Protein AF-A0A1Y0V132-F1 (afdb_monomer_lite)

Structure (mmCIF, N/CA/C/O backbone):
data_AF-A0A1Y0V132-F1
#
_entry.id   AF-A0A1Y0V132-F1
#
loop_
_atom_site.group_PDB
_atom_site.id
_atom_site.type_symbol
_atom_site.label_atom_id
_atom_site.label_alt_id
_atom_site.label_comp_id
_atom_site.label_asym_id
_atom_site.label_entity_id
_atom_site.label_seq_id
_atom_site.pdbx_PDB_ins_code
_atom_site.Cartn_x
_atom_site.Cartn_y
_atom_site.Cartn_z
_atom_site.occupancy
_atom_site.B_iso_or_equiv
_atom_site.auth_seq_id
_atom_site.auth_comp_id
_atom_site.auth_asym_id
_atom_site.auth_atom_id
_atom_site.pdbx_PDB_model_num
ATOM 1 N N . MET A 1 1 ? 24.991 5.101 1.319 1.00 46.75 1 MET A N 1
ATOM 2 C CA . MET A 1 1 ? 24.427 3.758 1.069 1.00 46.75 1 MET A CA 1
ATOM 3 C C . MET A 1 1 ? 23.560 3.876 -0.169 1.00 46.75 1 MET A C 1
ATOM 5 O O . MET A 1 1 ? 22.842 4.860 -0.252 1.00 46.75 1 MET A O 1
ATOM 9 N N . SER A 1 2 ? 23.692 2.976 -1.146 1.00 55.72 2 SER A N 1
ATOM 10 C CA . SER A 1 2 ? 22.791 2.958 -2.308 1.00 55.72 2 SER A CA 1
ATOM 11 C C . SER A 1 2 ? 21.470 2.348 -1.847 1.00 55.72 2 SER A C 1
ATOM 13 O O . SER A 1 2 ? 21.440 1.203 -1.398 1.00 55.72 2 SER A O 1
ATOM 15 N N . ILE A 1 3 ? 20.421 3.164 -1.848 1.00 59.94 3 ILE A N 1
ATOM 16 C CA . ILE A 1 3 ? 19.041 2.713 -1.702 1.00 59.94 3 ILE A CA 1
ATOM 17 C C . ILE A 1 3 ? 18.638 2.245 -3.090 1.00 59.94 3 ILE A C 1
ATOM 19 O O . ILE A 1 3 ? 18.643 3.053 -4.007 1.00 59.94 3 ILE A O 1
ATOM 23 N N . SER A 1 4 ? 18.317 0.968 -3.266 1.00 74.44 4 SER A N 1
ATOM 24 C CA . SER A 1 4 ? 17.920 0.467 -4.586 1.00 74.44 4 SER A CA 1
ATOM 25 C C . SER A 1 4 ? 16.414 0.512 -4.817 1.00 74.44 4 SER A C 1
ATOM 27 O O . SER A 1 4 ? 15.991 0.411 -5.969 1.00 74.44 4 SER A O 1
ATOM 29 N N . THR A 1 5 ? 15.610 0.683 -3.760 1.00 79.00 5 THR A N 1
ATOM 30 C CA . THR A 1 5 ? 14.150 0.726 -3.870 1.00 79.00 5 THR A CA 1
ATOM 31 C C . THR A 1 5 ? 13.527 1.688 -2.856 1.00 79.00 5 THR A C 1
ATOM 33 O O . THR A 1 5 ? 13.802 1.615 -1.657 1.00 79.00 5 THR A O 1
ATOM 36 N N . MET A 1 6 ? 12.651 2.571 -3.335 1.00 85.62 6 MET A N 1
ATOM 37 C CA . MET A 1 6 ? 11.824 3.461 -2.518 1.00 85.62 6 MET A CA 1
ATOM 38 C C . MET A 1 6 ? 10.366 3.034 -2.654 1.00 85.62 6 MET A C 1
ATOM 40 O O . MET A 1 6 ? 9.873 2.910 -3.768 1.00 85.62 6 MET A O 1
ATOM 44 N N . THR A 1 7 ? 9.663 2.835 -1.543 1.00 87.00 7 THR A N 1
ATOM 45 C CA . THR A 1 7 ? 8.219 2.574 -1.521 1.00 87.00 7 THR A CA 1
ATOM 46 C C . THR A 1 7 ? 7.513 3.694 -0.780 1.00 87.00 7 THR A C 1
ATOM 48 O O . THR A 1 7 ? 7.849 3.979 0.363 1.00 87.00 7 THR A O 1
ATOM 51 N N . VAL A 1 8 ? 6.510 4.300 -1.404 1.00 89.44 8 VAL A N 1
ATOM 52 C CA . VAL A 1 8 ? 5.593 5.235 -0.750 1.00 89.44 8 VAL A CA 1
ATOM 53 C C . VAL A 1 8 ? 4.246 4.550 -0.597 1.00 89.44 8 VAL A C 1
ATOM 55 O O . VAL A 1 8 ? 3.686 4.071 -1.584 1.00 89.44 8 VAL A O 1
ATOM 58 N N . GLN A 1 9 ? 3.715 4.514 0.623 1.00 91.25 9 GLN A N 1
ATOM 59 C CA . GLN A 1 9 ? 2.365 4.043 0.902 1.00 91.25 9 GLN A CA 1
ATOM 60 C C . GLN A 1 9 ? 1.498 5.187 1.408 1.00 91.25 9 GLN A C 1
ATOM 62 O O . GLN A 1 9 ? 1.867 5.910 2.327 1.00 91.25 9 GLN A O 1
ATOM 67 N N . THR A 1 10 ? 0.312 5.313 0.837 1.00 94.12 10 THR A N 1
ATOM 68 C CA . THR A 1 10 ? -0.751 6.181 1.324 1.00 94.12 10 THR A CA 1
ATOM 69 C C . THR A 1 10 ? -1.804 5.308 1.988 1.00 94.12 10 THR A C 1
ATOM 71 O O . THR A 1 10 ? -2.411 4.455 1.342 1.00 94.12 10 THR A O 1
ATOM 74 N N . LEU A 1 11 ? -1.993 5.506 3.288 1.00 95.00 11 LEU A N 1
ATOM 75 C CA . LEU A 1 11 ? -2.978 4.831 4.119 1.00 95.00 11 LEU A CA 1
ATOM 76 C C . LEU A 1 11 ? -4.127 5.799 4.396 1.00 95.00 11 LEU A C 1
ATOM 78 O O . LEU A 1 11 ? -3.930 6.822 5.053 1.00 95.00 11 LEU A O 1
ATOM 82 N N . THR A 1 12 ? -5.327 5.457 3.945 1.00 96.94 12 THR A N 1
ATOM 83 C CA . THR A 1 12 ? -6.543 6.229 4.201 1.00 96.94 12 THR A CA 1
ATOM 84 C C . THR A 1 12 ? -7.483 5.430 5.094 1.00 96.94 12 THR A C 1
ATOM 86 O O . THR A 1 12 ? -7.784 4.267 4.822 1.00 96.94 12 THR A O 1
ATOM 89 N N . GLY A 1 13 ? -7.957 6.037 6.181 1.00 95.69 13 GLY A N 1
ATOM 90 C CA . GLY A 1 13 ? -8.849 5.359 7.116 1.00 95.69 13 GLY A CA 1
ATOM 91 C C . GLY A 1 13 ? -9.094 6.119 8.420 1.00 95.69 13 GLY A C 1
ATOM 92 O O . GLY A 1 13 ? -8.855 7.324 8.502 1.00 95.69 13 GLY A O 1
ATOM 93 N N . PRO A 1 14 ? -9.600 5.434 9.464 1.00 96.25 14 PRO A N 1
ATOM 94 C CA . PRO A 1 14 ? -9.945 6.075 10.729 1.00 96.25 14 PRO A CA 1
ATOM 95 C C . PRO A 1 14 ? -8.736 6.740 11.401 1.00 96.25 14 PRO A C 1
ATOM 97 O O . PRO A 1 14 ? -7.732 6.084 11.680 1.00 96.25 14 PRO A O 1
ATOM 100 N N . SER A 1 15 ? -8.861 8.019 11.765 1.00 94.19 15 SER A N 1
ATOM 101 C CA . SER A 1 15 ? -7.775 8.816 12.358 1.00 94.19 15 SER A CA 1
ATOM 102 C C . SER A 1 15 ? -7.166 8.199 13.618 1.00 94.19 15 SER A C 1
ATOM 104 O O . SER A 1 15 ? -5.967 8.322 13.855 1.00 94.19 15 SER A O 1
ATOM 106 N N . VAL A 1 16 ? -7.986 7.538 14.443 1.00 94.75 16 VAL A N 1
ATOM 107 C CA . VAL A 1 16 ? -7.524 6.849 15.662 1.00 94.75 16 VAL A CA 1
ATOM 108 C C . VAL A 1 16 ? -6.556 5.724 15.300 1.00 94.75 16 VAL A C 1
ATOM 110 O O . VAL A 1 16 ? -5.459 5.662 15.847 1.00 94.75 16 VAL A O 1
ATOM 113 N N . LEU A 1 17 ? -6.922 4.905 14.312 1.00 93.75 17 LEU A N 1
ATOM 114 C CA . LEU A 1 17 ? -6.094 3.801 13.839 1.00 93.75 17 LEU A CA 1
ATOM 115 C C . LEU A 1 17 ? -4.785 4.307 13.222 1.00 93.75 17 LEU A C 1
ATOM 117 O O . LEU A 1 17 ? -3.720 3.774 13.521 1.00 93.75 17 LEU A O 1
ATOM 121 N N . LEU A 1 18 ? -4.840 5.362 12.403 1.00 94.06 18 LEU A N 1
ATOM 122 C CA . LEU A 1 18 ? -3.633 5.941 11.806 1.00 94.06 18 LEU A CA 1
ATOM 123 C C . LEU A 1 18 ? -2.673 6.482 12.873 1.00 94.06 18 LEU A C 1
ATOM 125 O O . LEU A 1 18 ? -1.470 6.252 12.793 1.00 94.06 18 LEU A O 1
ATOM 129 N N . LYS A 1 19 ? -3.188 7.138 13.920 1.00 92.31 19 LYS A N 1
ATOM 130 C CA . LYS A 1 19 ? -2.367 7.610 15.048 1.00 92.31 19 LYS A CA 1
ATOM 131 C C . LYS A 1 19 ? -1.713 6.456 15.810 1.00 92.31 19 LYS A C 1
ATOM 133 O O . LYS A 1 19 ? -0.532 6.551 16.139 1.00 92.31 19 LYS A O 1
ATOM 138 N N . GLU A 1 20 ? -2.442 5.366 16.052 1.00 91.06 20 GLU A N 1
ATOM 139 C CA . GLU A 1 20 ? -1.880 4.155 16.665 1.00 91.06 20 GLU A CA 1
ATOM 140 C C . GLU A 1 20 ? -0.777 3.530 15.803 1.00 91.06 20 GLU A C 1
ATOM 142 O O . GLU A 1 20 ? 0.251 3.099 16.329 1.00 91.06 20 GLU A O 1
ATOM 147 N N . LEU A 1 21 ? -0.966 3.493 14.481 1.00 88.69 21 LEU A N 1
ATOM 148 C CA . LEU A 1 21 ? 0.045 2.995 13.551 1.00 88.69 21 LEU A CA 1
ATOM 149 C C . LEU A 1 21 ? 1.307 3.845 13.594 1.00 88.69 21 LEU A C 1
ATOM 151 O O . LEU A 1 21 ? 2.389 3.290 13.753 1.00 88.69 21 LEU A O 1
ATOM 155 N N . VAL A 1 22 ? 1.186 5.173 13.538 1.00 88.06 22 VAL A N 1
ATOM 156 C CA . VAL A 1 22 ? 2.346 6.072 13.642 1.00 88.06 22 VAL A CA 1
ATOM 157 C C . VAL A 1 22 ? 3.094 5.873 14.955 1.00 88.06 22 VAL A C 1
ATOM 159 O O . VAL A 1 22 ? 4.322 5.862 14.954 1.00 88.06 22 VAL A O 1
ATOM 162 N N . GLN A 1 23 ? 2.389 5.686 16.074 1.00 87.25 23 GLN A N 1
ATOM 163 C CA . GLN A 1 23 ? 3.040 5.412 17.358 1.00 87.25 23 GLN A CA 1
ATOM 164 C C . GLN A 1 23 ? 3.841 4.105 17.335 1.00 87.25 23 GLN A C 1
ATOM 166 O O . GLN A 1 23 ? 4.968 4.085 17.825 1.00 87.25 23 GLN A O 1
ATOM 171 N N . LYS A 1 24 ? 3.290 3.040 16.736 1.00 83.75 24 LYS A N 1
ATOM 172 C CA . LYS A 1 24 ? 3.995 1.759 16.566 1.00 83.75 24 LYS A CA 1
ATOM 173 C C . LYS A 1 24 ? 5.201 1.903 15.640 1.00 83.75 24 LYS A C 1
ATOM 175 O O . LYS A 1 24 ? 6.300 1.525 16.021 1.00 83.75 24 LYS A O 1
ATOM 180 N N . TYR A 1 25 ? 5.021 2.530 14.478 1.00 78.25 25 TYR A N 1
ATOM 181 C CA . TYR A 1 25 ? 6.105 2.749 13.523 1.00 78.25 25 TYR A CA 1
ATOM 182 C C . TYR A 1 25 ? 7.235 3.594 14.112 1.00 78.25 25 TYR A C 1
ATOM 184 O O . TYR A 1 25 ? 8.392 3.227 13.974 1.00 78.25 25 TYR A O 1
ATOM 192 N N . ARG A 1 26 ? 6.936 4.683 14.829 1.00 77.38 26 ARG A N 1
ATOM 193 C CA . ARG A 1 26 ? 7.968 5.517 15.474 1.00 77.38 26 ARG A CA 1
ATOM 194 C C . ARG A 1 26 ? 8.742 4.795 16.574 1.00 77.38 26 ARG A C 1
ATOM 196 O O . ARG A 1 26 ? 9.868 5.183 16.856 1.00 77.38 26 ARG A O 1
ATOM 203 N N . ALA A 1 27 ? 8.150 3.788 17.212 1.00 74.25 27 ALA A N 1
ATOM 204 C CA . ALA A 1 27 ? 8.858 2.975 18.197 1.00 74.25 27 ALA A CA 1
ATOM 205 C C . ALA A 1 27 ? 9.865 2.008 17.546 1.00 74.25 27 ALA A C 1
ATOM 207 O O . ALA A 1 27 ? 10.808 1.580 18.208 1.00 74.25 27 ALA A O 1
ATOM 208 N N . GLU A 1 28 ? 9.667 1.672 16.269 1.00 67.81 28 GLU A N 1
ATOM 209 C CA . GLU A 1 28 ? 10.420 0.639 15.547 1.00 67.81 28 GLU A CA 1
ATOM 210 C C . GLU A 1 28 ? 11.309 1.201 14.417 1.00 67.81 28 GLU A C 1
ATOM 212 O O . GLU A 1 28 ? 12.246 0.529 13.987 1.00 67.81 28 GLU A O 1
ATOM 217 N N . CYS A 1 29 ? 11.049 2.420 13.933 1.00 61.97 29 CYS A N 1
ATOM 218 C CA . CYS A 1 29 ? 11.709 3.021 12.772 1.00 61.97 29 CYS A CA 1
ATOM 219 C C . CYS A 1 29 ? 12.823 4.007 13.168 1.00 61.97 29 CYS A C 1
ATOM 221 O O . CYS A 1 29 ? 12.700 4.736 14.152 1.00 61.97 29 CYS A O 1
ATOM 223 N N . GLN A 1 30 ? 13.905 4.038 12.383 1.00 56.91 30 GLN A N 1
ATOM 224 C CA . GLN A 1 30 ? 15.064 4.911 12.613 1.00 56.91 30 GLN A CA 1
ATOM 225 C C . GLN A 1 30 ? 14.886 6.341 12.078 1.00 56.91 30 GLN A C 1
ATOM 227 O O . GLN A 1 30 ? 15.506 7.239 12.641 1.00 56.91 30 GLN A O 1
ATOM 232 N N . ASP A 1 31 ? 14.019 6.567 11.082 1.00 67.62 31 ASP A N 1
ATOM 233 C CA . ASP A 1 31 ? 13.792 7.889 10.478 1.00 67.62 31 ASP A CA 1
ATOM 234 C C . ASP A 1 31 ? 12.305 8.302 10.550 1.00 67.62 31 ASP A C 1
ATOM 236 O O . ASP A 1 31 ? 11.464 7.797 9.806 1.00 67.62 31 ASP A O 1
ATOM 240 N N . PRO A 1 32 ? 11.929 9.213 11.467 1.00 62.84 32 PRO A N 1
ATOM 241 C CA . PRO A 1 32 ? 10.538 9.627 11.663 1.00 62.84 32 PRO A CA 1
ATOM 242 C C . PRO A 1 32 ? 10.018 10.591 10.586 1.00 62.84 32 PRO A C 1
ATOM 244 O O . PRO A 1 32 ? 8.801 10.771 10.494 1.00 62.84 32 PRO A O 1
ATOM 247 N N . ASP A 1 33 ? 10.910 11.201 9.800 1.00 71.38 33 ASP A N 1
ATOM 248 C CA . ASP A 1 33 ? 10.569 12.138 8.719 1.00 71.38 33 ASP A CA 1
ATOM 249 C C . ASP A 1 33 ? 9.913 11.437 7.521 1.00 71.38 33 ASP A C 1
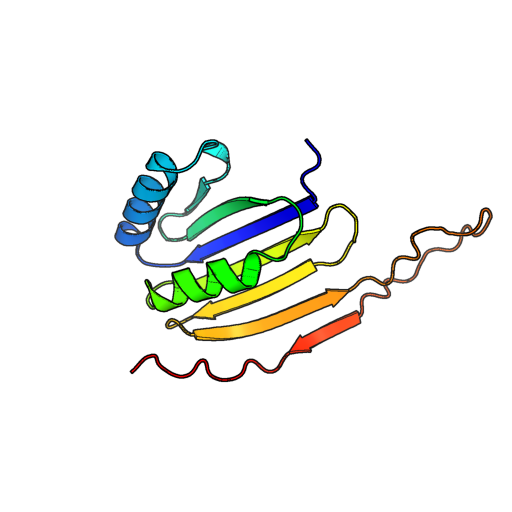ATOM 251 O O . ASP A 1 33 ? 9.211 12.066 6.729 1.00 71.38 33 ASP A O 1
ATOM 255 N N . ASP A 1 34 ? 10.043 10.114 7.447 1.00 82.31 34 ASP A N 1
ATOM 256 C CA . ASP A 1 34 ? 9.415 9.281 6.430 1.00 82.31 34 ASP A CA 1
ATOM 257 C C . ASP A 1 34 ? 7.928 8.995 6.707 1.00 82.31 34 ASP A C 1
ATOM 259 O O . ASP A 1 34 ? 7.286 8.260 5.961 1.00 82.31 34 ASP A O 1
ATOM 263 N N . ILE A 1 35 ? 7.347 9.564 7.770 1.00 87.31 35 ILE A N 1
ATOM 264 C CA . ILE A 1 35 ? 5.946 9.356 8.158 1.00 87.31 35 ILE A CA 1
ATOM 265 C C . ILE A 1 35 ? 5.241 10.705 8.293 1.00 87.31 35 ILE A C 1
ATOM 267 O O . ILE A 1 35 ? 5.410 11.428 9.279 1.00 87.31 35 ILE A O 1
ATOM 271 N N . VAL A 1 36 ? 4.379 11.015 7.327 1.00 90.94 36 VAL A N 1
ATOM 272 C CA . VAL A 1 36 ? 3.724 12.319 7.206 1.00 90.94 36 VAL A CA 1
ATOM 273 C C . VAL A 1 36 ? 2.212 12.150 7.153 1.00 90.94 36 VAL A C 1
ATOM 275 O O . VAL A 1 36 ? 1.676 11.470 6.284 1.00 90.94 36 VAL A O 1
ATOM 278 N N . PHE A 1 37 ? 1.493 12.808 8.061 1.00 91.94 37 PHE A N 1
ATOM 279 C CA . PHE A 1 37 ? 0.049 12.981 7.901 1.00 91.94 37 PHE A CA 1
ATOM 280 C C . PHE A 1 37 ? -0.211 14.012 6.803 1.00 91.94 37 PHE A C 1
ATOM 282 O O . PHE A 1 37 ? 0.200 15.165 6.933 1.00 91.94 37 PHE A O 1
ATOM 289 N N . VAL A 1 38 ? -0.893 13.593 5.737 1.00 92.25 38 VAL A N 1
ATOM 290 C CA . VAL A 1 38 ? -1.370 14.496 4.678 1.00 92.25 38 VAL A CA 1
ATOM 291 C C . VAL A 1 38 ? -2.592 15.267 5.182 1.00 92.25 38 VAL A C 1
ATOM 293 O O . VAL A 1 38 ? -2.708 16.472 4.971 1.00 92.25 38 VAL A O 1
ATOM 296 N N . ASP A 1 39 ? -3.469 14.571 5.907 1.00 93.94 39 ASP A N 1
ATOM 297 C CA . ASP A 1 39 ? -4.631 15.116 6.604 1.00 93.94 39 ASP A CA 1
ATOM 298 C C . ASP A 1 39 ? -4.996 14.223 7.810 1.00 93.94 39 ASP A C 1
ATOM 300 O O . ASP A 1 39 ? -4.250 13.315 8.178 1.00 93.94 39 ASP A O 1
ATOM 304 N N . GLU A 1 40 ? -6.132 14.471 8.469 1.00 92.81 40 GLU A N 1
ATOM 305 C CA . GLU A 1 40 ? -6.547 13.711 9.660 1.00 92.81 40 GLU A CA 1
ATOM 306 C C . GLU A 1 40 ? -6.855 12.229 9.389 1.00 92.81 40 GLU A C 1
ATOM 308 O O . GLU A 1 40 ? -6.847 11.414 10.316 1.00 92.81 40 GLU A O 1
ATOM 313 N N . THR A 1 41 ? -7.155 11.877 8.144 1.00 95.81 41 THR A N 1
ATOM 314 C CA . THR A 1 41 ? -7.598 10.552 7.687 1.00 95.81 41 THR A CA 1
ATOM 315 C C . THR A 1 41 ? -6.653 9.912 6.678 1.00 95.81 41 THR A C 1
ATOM 317 O O . THR A 1 41 ? -6.919 8.796 6.234 1.00 95.81 41 THR A O 1
ATOM 320 N N . THR A 1 42 ? -5.551 10.584 6.349 1.00 95.19 42 THR A N 1
ATOM 321 C CA . THR A 1 42 ? -4.585 10.142 5.347 1.00 95.19 42 THR A CA 1
ATOM 322 C C . THR A 1 42 ? -3.169 10.252 5.892 1.00 95.19 42 THR A C 1
ATOM 324 O O . THR A 1 42 ? -2.696 11.329 6.263 1.00 95.19 42 THR A O 1
ATOM 327 N N . LEU A 1 43 ? -2.474 9.122 5.905 1.00 94.19 43 LEU A N 1
ATOM 328 C CA . LEU A 1 43 ? -1.089 8.994 6.326 1.00 94.19 43 LEU A CA 1
ATOM 329 C C . LEU A 1 43 ? -0.249 8.536 5.140 1.00 94.19 43 LEU A C 1
ATOM 331 O O . LEU A 1 43 ? -0.586 7.551 4.493 1.00 94.19 43 LEU A O 1
ATOM 335 N N . GLN A 1 44 ? 0.855 9.217 4.880 1.00 92.69 44 GLN A N 1
ATOM 336 C CA . GLN A 1 44 ? 1.851 8.792 3.915 1.00 92.69 44 GLN A CA 1
ATOM 337 C C . GLN A 1 44 ? 3.082 8.270 4.650 1.00 92.69 44 GLN A C 1
ATOM 339 O O . GLN A 1 44 ? 3.585 8.919 5.568 1.00 92.69 44 GLN A O 1
ATOM 344 N N . THR A 1 45 ? 3.563 7.102 4.242 1.00 89.25 45 THR A N 1
ATOM 345 C CA . THR A 1 45 ? 4.826 6.534 4.703 1.00 89.25 45 THR A CA 1
ATOM 346 C C . THR A 1 45 ? 5.759 6.335 3.521 1.00 89.25 45 THR A C 1
ATOM 348 O O . THR A 1 45 ? 5.338 5.882 2.458 1.00 89.25 45 THR A O 1
ATOM 351 N N . THR A 1 46 ? 7.027 6.670 3.704 1.00 87.38 46 THR A N 1
ATOM 352 C CA . THR A 1 46 ? 8.106 6.383 2.765 1.00 87.38 46 THR A CA 1
ATOM 353 C C . THR A 1 46 ? 8.995 5.317 3.389 1.00 87.38 46 THR A C 1
ATOM 355 O O . THR A 1 46 ? 9.221 5.291 4.593 1.00 87.38 46 THR A O 1
ATOM 358 N N . MET A 1 47 ? 9.454 4.369 2.590 1.00 82.88 47 MET A N 1
ATOM 359 C CA . MET A 1 47 ? 10.331 3.304 3.047 1.00 82.88 47 MET A CA 1
ATOM 360 C C . MET A 1 47 ? 11.432 3.117 2.027 1.00 82.88 47 MET A C 1
ATOM 362 O O . MET A 1 47 ? 11.174 2.972 0.831 1.00 82.88 47 MET A O 1
ATOM 366 N N . TYR A 1 48 ? 12.660 3.082 2.518 1.00 81.00 48 TYR A N 1
ATOM 367 C CA . TYR A 1 48 ? 13.833 2.818 1.709 1.00 81.00 48 TYR A CA 1
ATOM 368 C C . TYR A 1 48 ? 14.318 1.410 2.006 1.00 81.00 48 TYR A C 1
ATOM 370 O O . TYR A 1 48 ? 14.599 1.058 3.153 1.00 81.00 48 TYR A O 1
ATOM 378 N N . SER A 1 49 ? 14.402 0.590 0.968 1.00 73.12 49 SER A N 1
ATOM 379 C CA . SER A 1 49 ? 14.907 -0.771 1.075 1.00 73.12 49 SER A CA 1
ATOM 380 C C . SER A 1 49 ? 16.096 -0.982 0.142 1.00 73.12 49 SER A C 1
ATOM 382 O O . SER A 1 49 ? 16.345 -0.215 -0.795 1.00 73.12 49 SER A O 1
ATOM 384 N N . GLY A 1 50 ? 16.888 -2.005 0.473 1.00 70.12 50 GLY A N 1
ATOM 385 C CA . GLY A 1 50 ? 17.913 -2.544 -0.413 1.00 70.12 50 GLY A CA 1
ATOM 386 C C . GLY A 1 50 ? 17.278 -3.213 -1.634 1.00 70.12 50 GLY A C 1
ATOM 387 O O . GLY A 1 50 ? 16.292 -2.728 -2.183 1.00 70.12 50 GLY A O 1
ATOM 388 N N . SER A 1 51 ? 17.865 -4.299 -2.132 1.00 61.25 51 SER A N 1
ATOM 389 C CA . SER A 1 51 ? 17.355 -4.954 -3.338 1.00 61.25 51 SER A CA 1
ATOM 390 C C . SER A 1 51 ? 16.120 -5.809 -3.033 1.00 61.25 51 SER A C 1
ATOM 392 O O . SER A 1 51 ? 16.162 -6.682 -2.168 1.00 61.25 51 SER A O 1
ATOM 394 N N . GLY A 1 52 ? 15.032 -5.592 -3.779 1.00 60.72 52 GLY A N 1
ATOM 395 C CA . GLY A 1 52 ? 13.813 -6.409 -3.729 1.00 60.72 52 GLY A CA 1
ATOM 396 C C . GLY A 1 52 ? 12.532 -5.575 -3.685 1.00 60.72 52 GLY A C 1
ATOM 397 O O . GLY A 1 52 ? 12.557 -4.424 -3.267 1.00 60.72 52 GLY A O 1
ATOM 398 N N . SER A 1 53 ? 11.410 -6.161 -4.118 1.00 65.19 53 SER A N 1
ATOM 399 C CA . SER A 1 53 ? 10.094 -5.520 -4.005 1.00 65.19 53 SER A CA 1
ATOM 400 C C . SER A 1 53 ? 9.525 -5.746 -2.607 1.00 65.19 53 SER A C 1
ATOM 402 O O . SER A 1 53 ? 9.268 -6.882 -2.196 1.00 65.19 53 SER A O 1
ATOM 404 N N . SER A 1 54 ? 9.337 -4.657 -1.870 1.00 69.56 54 SER A N 1
ATOM 405 C CA . SER A 1 54 ? 8.679 -4.646 -0.560 1.00 69.56 54 SER A CA 1
ATOM 406 C C . SER A 1 54 ? 7.190 -4.307 -0.671 1.00 69.56 54 SER A C 1
ATOM 408 O O . SER A 1 54 ? 6.414 -4.609 0.241 1.00 69.56 54 SER A O 1
ATOM 410 N N . LEU A 1 55 ? 6.786 -3.741 -1.816 1.00 78.56 55 LEU A N 1
ATOM 411 C CA . LEU A 1 55 ? 5.449 -3.221 -2.081 1.00 78.56 55 LEU A CA 1
ATOM 412 C C . LEU A 1 55 ? 4.338 -4.239 -1.808 1.00 78.56 55 LEU A C 1
ATOM 414 O O . LEU A 1 55 ? 3.417 -3.943 -1.045 1.00 78.56 55 LEU A O 1
ATOM 418 N N . LEU A 1 56 ? 4.418 -5.438 -2.394 1.00 80.50 56 LEU A N 1
ATOM 419 C CA . LEU A 1 56 ? 3.361 -6.442 -2.235 1.00 80.50 56 LEU A CA 1
ATOM 420 C C . LEU A 1 56 ? 3.332 -7.017 -0.818 1.00 80.50 56 LEU A C 1
ATOM 422 O O . LEU A 1 56 ? 2.268 -7.095 -0.214 1.00 80.50 56 LEU A O 1
ATOM 426 N N . TYR A 1 57 ? 4.497 -7.361 -0.266 1.00 81.19 57 TYR A N 1
ATOM 427 C CA . TYR A 1 57 ? 4.598 -7.960 1.066 1.00 81.19 57 TYR A CA 1
ATOM 428 C C . TYR A 1 57 ? 4.021 -7.044 2.154 1.00 81.19 57 TYR A C 1
ATOM 430 O O . TYR A 1 57 ? 3.228 -7.483 2.988 1.00 81.19 57 TYR A O 1
ATOM 438 N N . LEU A 1 58 ? 4.388 -5.761 2.130 1.00 80.94 58 LEU A N 1
ATOM 439 C CA . LEU A 1 58 ? 3.943 -4.795 3.133 1.00 80.94 58 LEU A CA 1
ATOM 440 C C . LEU A 1 58 ? 2.473 -4.418 2.945 1.00 80.94 58 LEU A C 1
ATOM 442 O O . LEU A 1 58 ? 1.729 -4.365 3.926 1.00 80.94 58 LEU A O 1
ATOM 446 N N . GLY A 1 59 ? 2.044 -4.201 1.697 1.00 85.12 59 GLY A N 1
ATOM 447 C CA . GLY A 1 59 ? 0.648 -3.913 1.375 1.00 85.12 59 GLY A CA 1
ATOM 448 C C . GLY A 1 59 ? -0.292 -5.055 1.765 1.00 85.12 59 GLY A C 1
ATOM 449 O O . GLY A 1 59 ? -1.277 -4.815 2.461 1.00 85.12 59 GLY A O 1
ATOM 450 N N . ASP A 1 60 ? 0.044 -6.302 1.411 1.00 87.75 60 ASP A N 1
ATOM 451 C CA . ASP A 1 60 ? -0.761 -7.486 1.742 1.00 87.75 60 ASP A CA 1
ATOM 452 C C . ASP A 1 60 ? -0.842 -7.705 3.267 1.00 87.75 60 ASP A C 1
ATOM 454 O O . ASP A 1 60 ? -1.925 -7.953 3.806 1.00 87.75 60 ASP A O 1
ATOM 458 N N . ALA A 1 61 ? 0.275 -7.549 3.991 1.00 86.50 61 ALA A N 1
ATOM 459 C CA . ALA A 1 61 ? 0.302 -7.691 5.448 1.00 86.50 61 ALA A CA 1
ATOM 460 C C . ALA A 1 61 ? -0.540 -6.618 6.162 1.00 86.50 61 ALA A C 1
ATOM 462 O O . ALA A 1 61 ? -1.302 -6.934 7.084 1.00 86.50 61 ALA A O 1
ATOM 463 N N . LEU A 1 62 ? -0.427 -5.351 5.741 1.00 88.06 62 LEU A N 1
ATOM 464 C CA . LEU A 1 62 ? -1.217 -4.253 6.302 1.00 88.06 62 LEU A CA 1
ATOM 465 C C . LEU A 1 62 ? -2.702 -4.406 5.978 1.00 88.06 62 LEU A C 1
ATOM 467 O O . LEU A 1 62 ? -3.525 -4.264 6.881 1.00 88.06 62 LEU A O 1
ATOM 471 N N . ALA A 1 63 ? -3.042 -4.739 4.732 1.00 89.62 63 ALA A N 1
ATOM 472 C CA . ALA A 1 63 ? -4.423 -4.941 4.309 1.00 89.62 63 ALA A CA 1
ATOM 473 C C . ALA A 1 63 ? -5.086 -6.088 5.087 1.00 89.62 63 ALA A C 1
ATOM 475 O O . ALA A 1 63 ? -6.202 -5.929 5.582 1.00 89.62 63 ALA A O 1
ATOM 476 N N . GLY A 1 64 ? -4.386 -7.215 5.265 1.00 88.19 64 GLY A N 1
ATOM 477 C CA . GLY A 1 64 ? -4.897 -8.350 6.037 1.00 88.19 64 GLY A CA 1
ATOM 478 C C . GLY A 1 64 ? -5.117 -8.021 7.517 1.00 88.19 64 GLY A C 1
ATOM 479 O O . GLY A 1 64 ? -6.110 -8.442 8.108 1.00 88.19 64 GLY A O 1
ATOM 480 N N . LYS A 1 65 ? -4.218 -7.233 8.121 1.00 90.44 65 LYS A N 1
ATOM 481 C CA . LYS A 1 65 ? -4.306 -6.851 9.540 1.00 90.44 65 LYS A CA 1
ATOM 482 C C . LYS A 1 65 ? -5.307 -5.723 9.804 1.00 90.44 65 LYS A C 1
ATOM 484 O O . LYS A 1 65 ? -5.916 -5.685 10.872 1.00 90.44 65 LYS A O 1
ATOM 489 N N . TYR A 1 66 ? -5.468 -4.809 8.851 1.00 92.19 66 TYR A N 1
ATOM 490 C CA . TYR A 1 66 ? -6.284 -3.605 8.979 1.00 92.19 66 TYR A CA 1
ATOM 491 C C . TYR A 1 66 ? -7.197 -3.436 7.755 1.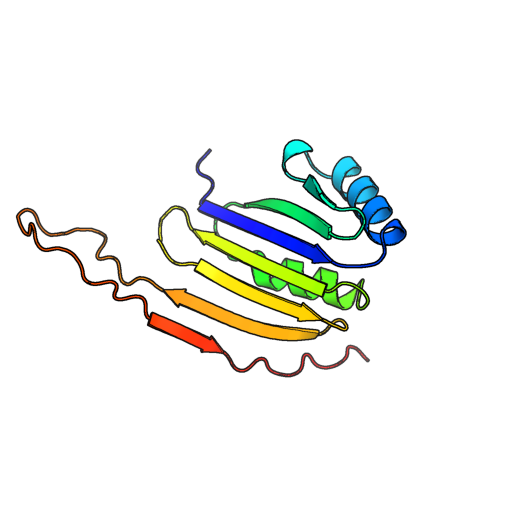00 92.19 66 TYR A C 1
ATOM 493 O O . TYR A 1 66 ? -6.994 -2.535 6.941 1.00 92.19 66 TYR A O 1
ATOM 501 N N . PRO A 1 67 ? -8.250 -4.262 7.624 1.00 91.50 67 PRO A N 1
ATOM 502 C CA . PRO A 1 67 ? -9.116 -4.256 6.443 1.00 91.50 67 PRO A CA 1
ATOM 503 C C . PRO A 1 67 ? -9.922 -2.960 6.269 1.00 91.50 67 PRO A C 1
ATOM 505 O O . PRO A 1 67 ? -10.475 -2.714 5.199 1.00 91.50 67 PRO A O 1
ATOM 508 N N . THR A 1 68 ? -10.005 -2.132 7.314 1.00 92.81 68 THR A N 1
ATOM 509 C CA . THR A 1 68 ? -10.635 -0.807 7.285 1.00 92.81 68 THR A CA 1
ATOM 510 C C . THR A 1 68 ? -9.770 0.265 6.626 1.00 92.81 68 THR A C 1
ATOM 512 O O . THR A 1 68 ? -10.277 1.360 6.385 1.00 92.81 68 THR A O 1
ATOM 515 N N . LEU A 1 69 ? -8.494 -0.022 6.348 1.00 93.38 69 LEU A N 1
ATOM 516 C CA . LEU A 1 69 ? -7.621 0.873 5.602 1.00 93.38 69 LEU A CA 1
ATOM 517 C C . LEU A 1 69 ? -7.796 0.669 4.099 1.00 93.38 69 LEU A C 1
ATOM 519 O O . LEU A 1 69 ? -7.857 -0.455 3.594 1.00 93.38 69 LEU A O 1
ATOM 523 N N . GLU A 1 70 ? -7.827 1.787 3.392 1.00 94.81 70 GLU A N 1
ATOM 524 C CA . GLU A 1 70 ? -7.508 1.852 1.976 1.00 94.81 70 GLU A CA 1
ATOM 525 C C . GLU A 1 70 ? -6.009 2.144 1.851 1.00 94.81 70 GLU A C 1
ATOM 527 O O . GLU A 1 70 ? -5.486 3.029 2.528 1.00 94.81 70 GLU A O 1
ATOM 532 N N . ILE A 1 71 ? -5.301 1.352 1.051 1.00 93.62 71 ILE A N 1
ATOM 533 C CA . ILE A 1 71 ? -3.843 1.410 0.930 1.00 93.62 71 ILE A CA 1
ATOM 534 C C . ILE A 1 71 ? -3.508 1.590 -0.533 1.00 93.62 71 ILE A C 1
ATOM 536 O O . ILE A 1 71 ? -3.822 0.723 -1.338 1.00 93.62 71 ILE A O 1
ATOM 540 N N . GLN A 1 72 ? -2.826 2.669 -0.878 1.00 92.56 72 GLN A N 1
ATOM 541 C CA . GLN A 1 72 ? -2.215 2.839 -2.191 1.00 92.56 72 GLN A CA 1
ATOM 542 C C . GLN A 1 72 ? -0.706 2.781 -2.006 1.00 92.56 72 GLN A C 1
ATOM 544 O O . GLN A 1 72 ? -0.180 3.360 -1.063 1.00 92.56 72 GLN A O 1
ATOM 549 N N . SER A 1 73 ? 0.008 2.037 -2.841 1.00 90.56 73 SER A N 1
ATOM 550 C CA . SER A 1 73 ? 1.465 1.937 -2.754 1.00 90.56 73 SER A CA 1
ATOM 551 C C . SER A 1 73 ? 2.098 2.135 -4.113 1.00 90.56 73 SER A C 1
ATOM 553 O O . SER A 1 73 ? 1.601 1.616 -5.112 1.00 90.56 73 SER A O 1
ATOM 555 N N . THR A 1 74 ? 3.196 2.879 -4.120 1.00 88.75 74 THR A N 1
ATOM 556 C CA . THR A 1 74 ? 4.035 3.116 -5.289 1.00 88.75 74 THR A CA 1
ATOM 557 C C . THR A 1 74 ? 5.467 2.737 -4.946 1.00 88.75 74 THR A C 1
ATOM 559 O O . THR A 1 74 ? 5.953 3.121 -3.886 1.00 88.75 74 THR A O 1
ATOM 562 N N . GLU A 1 75 ? 6.135 1.986 -5.813 1.00 86.69 75 GLU A N 1
ATOM 563 C CA . GLU A 1 75 ? 7.522 1.555 -5.630 1.00 86.69 75 GLU A CA 1
ATOM 564 C C . GLU A 1 75 ? 8.368 1.962 -6.835 1.00 86.69 75 GLU A C 1
ATOM 566 O O . GLU A 1 75 ? 7.981 1.716 -7.980 1.00 86.69 75 GLU A O 1
ATOM 571 N N . TRP A 1 76 ? 9.511 2.588 -6.556 1.00 82.69 76 TRP A N 1
ATOM 572 C CA . TRP A 1 76 ? 10.504 3.052 -7.522 1.00 82.69 76 TRP A CA 1
ATOM 573 C C . TRP A 1 76 ? 11.820 2.318 -7.304 1.00 82.69 76 TRP A C 1
ATOM 575 O O . TRP A 1 76 ? 12.224 2.091 -6.161 1.00 82.69 76 TRP A O 1
ATOM 585 N N . PHE A 1 77 ? 12.521 2.017 -8.393 1.00 76.44 77 PHE A N 1
ATOM 586 C CA . PHE A 1 77 ? 13.825 1.364 -8.364 1.00 76.44 77 PHE A CA 1
ATOM 587 C C . PHE A 1 77 ? 14.915 2.345 -8.811 1.00 76.44 77 PHE A C 1
ATOM 589 O O . PHE A 1 77 ? 14.777 3.007 -9.827 1.00 76.44 77 PHE A O 1
ATOM 596 N N . ASP A 1 78 ? 16.024 2.435 -8.080 1.00 67.50 78 ASP A N 1
ATOM 597 C CA . ASP A 1 78 ? 17.084 3.428 -8.354 1.00 67.50 78 ASP A CA 1
ATOM 598 C C . ASP A 1 78 ? 17.771 3.200 -9.718 1.00 67.50 78 ASP A C 1
ATOM 600 O O . ASP A 1 78 ? 18.208 4.129 -10.388 1.00 67.50 78 ASP A O 1
ATOM 604 N N . CYS A 1 79 ? 17.827 1.947 -10.182 1.00 62.44 79 CYS A N 1
ATOM 605 C CA . CYS A 1 79 ? 18.459 1.584 -11.457 1.00 62.44 79 CYS A CA 1
ATOM 606 C C . CYS A 1 79 ? 17.477 1.411 -12.625 1.00 62.44 79 CYS A C 1
ATOM 608 O O . CYS A 1 79 ? 17.909 1.093 -13.733 1.00 62.44 79 CYS A O 1
ATOM 610 N N . PHE A 1 80 ? 16.174 1.580 -12.393 1.00 59.38 80 PHE A N 1
ATOM 611 C CA . PHE A 1 80 ? 15.148 1.409 -13.416 1.00 59.38 80 PHE A CA 1
ATOM 612 C C . PHE A 1 80 ? 14.099 2.504 -13.270 1.00 59.38 80 PHE A C 1
ATOM 614 O O . PHE A 1 80 ? 13.508 2.650 -12.210 1.00 59.38 80 PHE A O 1
ATOM 621 N N . GLU A 1 81 ? 13.729 3.174 -14.357 1.00 61.16 81 GLU A N 1
ATOM 622 C CA . GLU A 1 81 ? 12.565 4.080 -14.361 1.00 61.16 81 GLU A CA 1
ATOM 623 C C . GLU A 1 81 ? 11.216 3.328 -14.245 1.00 61.16 81 GLU A C 1
ATOM 625 O O . GLU A 1 81 ? 10.145 3.879 -14.492 1.00 61.16 81 GLU A O 1
ATOM 630 N N . GLY A 1 82 ? 11.252 2.043 -13.874 1.00 68.38 82 GLY A N 1
ATOM 631 C CA . GLY A 1 82 ? 10.077 1.234 -13.604 1.00 68.38 82 GLY A CA 1
ATOM 632 C C . GLY A 1 82 ? 9.399 1.657 -12.305 1.00 68.38 82 GLY A C 1
ATOM 633 O O . GLY A 1 82 ? 10.047 1.812 -11.269 1.00 68.38 82 GLY A O 1
ATOM 634 N N . VAL A 1 83 ? 8.078 1.804 -12.363 1.00 74.62 83 VAL A N 1
ATOM 635 C CA . VAL A 1 83 ? 7.237 2.148 -11.217 1.00 74.62 83 VAL A CA 1
ATOM 636 C C . VAL A 1 83 ? 6.167 1.083 -11.057 1.00 74.62 83 VAL A C 1
ATOM 638 O O . VAL A 1 83 ? 5.401 0.821 -11.985 1.00 74.62 83 VAL A O 1
ATOM 641 N N . SER A 1 84 ? 6.084 0.489 -9.872 1.00 83.19 84 SER A N 1
ATOM 642 C CA . SER A 1 84 ? 5.004 -0.440 -9.532 1.00 83.19 84 SER A CA 1
ATOM 643 C C . SER A 1 84 ? 3.962 0.262 -8.678 1.00 83.19 84 SER A C 1
ATOM 645 O O . SER A 1 84 ? 4.302 1.009 -7.766 1.00 83.19 84 SER A O 1
ATOM 647 N N . LEU A 1 85 ? 2.688 0.025 -8.976 1.00 86.00 85 LEU A N 1
ATOM 648 C CA . LEU A 1 85 ? 1.540 0.616 -8.299 1.00 86.00 85 LEU A CA 1
ATOM 649 C C . LEU A 1 85 ? 0.599 -0.491 -7.846 1.00 86.00 85 LEU A C 1
ATOM 651 O O . LEU A 1 85 ? 0.208 -1.338 -8.647 1.00 86.00 85 LEU A O 1
ATOM 655 N N . ALA A 1 86 ? 0.149 -0.445 -6.600 1.00 87.88 86 ALA A N 1
ATOM 656 C CA . ALA A 1 86 ? -0.876 -1.355 -6.110 1.00 87.88 86 ALA A CA 1
ATOM 657 C C . ALA A 1 86 ? -1.853 -0.653 -5.172 1.00 87.88 86 ALA A C 1
ATOM 659 O O . ALA A 1 86 ? -1.530 0.362 -4.553 1.00 87.88 86 ALA A O 1
ATOM 660 N N . HIS A 1 87 ? -3.058 -1.208 -5.082 1.00 89.69 87 HIS A N 1
ATOM 661 C CA . HIS A 1 87 ? -4.117 -0.689 -4.228 1.00 89.69 87 HIS A CA 1
ATOM 662 C C . HIS A 1 87 ? -4.848 -1.821 -3.527 1.00 89.69 87 HIS A C 1
ATOM 664 O O . HIS A 1 87 ? -5.251 -2.801 -4.159 1.00 89.69 87 HIS A O 1
ATOM 670 N N . TRP A 1 88 ? -5.064 -1.643 -2.229 1.00 92.25 88 TRP A N 1
ATOM 671 C CA . TRP A 1 88 ? -5.857 -2.513 -1.382 1.00 92.25 88 TRP A CA 1
ATOM 672 C C . TRP A 1 88 ? -7.011 -1.755 -0.748 1.00 92.25 88 TRP A C 1
ATOM 674 O O . TRP A 1 88 ? -6.852 -0.621 -0.303 1.00 92.25 88 TRP A O 1
ATOM 684 N N . LYS A 1 89 ? -8.163 -2.412 -0.644 1.00 90.31 89 LYS A N 1
ATOM 685 C CA . LYS A 1 89 ? -9.335 -1.891 0.058 1.00 90.31 89 LYS A CA 1
ATOM 686 C C . LYS A 1 89 ? -10.203 -3.036 0.552 1.00 90.31 89 LYS A C 1
ATOM 688 O O . LYS A 1 89 ? -10.340 -4.065 -0.107 1.00 90.31 89 LYS A O 1
ATOM 693 N N . GLY A 1 90 ? -10.756 -2.878 1.754 1.00 88.94 90 GLY A N 1
ATOM 694 C CA . GLY A 1 90 ? -11.499 -3.954 2.415 1.00 88.94 90 GLY A CA 1
ATOM 695 C C . GLY A 1 90 ? -10.623 -5.170 2.737 1.00 88.94 90 GLY A C 1
ATOM 696 O O . GLY A 1 90 ? -11.107 -6.298 2.703 1.00 88.94 90 GLY A O 1
ATOM 697 N N . GLY A 1 91 ? -9.324 -4.953 2.968 1.00 87.69 91 GLY A N 1
ATOM 698 C CA . GLY A 1 91 ? -8.343 -6.011 3.223 1.00 87.69 91 GLY A CA 1
ATOM 699 C C . GLY A 1 91 ? -7.959 -6.865 2.013 1.00 87.69 91 GLY A C 1
ATOM 700 O O . GLY A 1 91 ? -7.313 -7.896 2.177 1.00 87.69 91 GLY A O 1
ATOM 701 N N . ARG A 1 92 ? -8.346 -6.462 0.798 1.00 86.31 92 ARG A N 1
ATOM 702 C CA . ARG A 1 92 ? -8.025 -7.176 -0.444 1.00 86.31 92 ARG A CA 1
ATOM 703 C C . ARG A 1 92 ?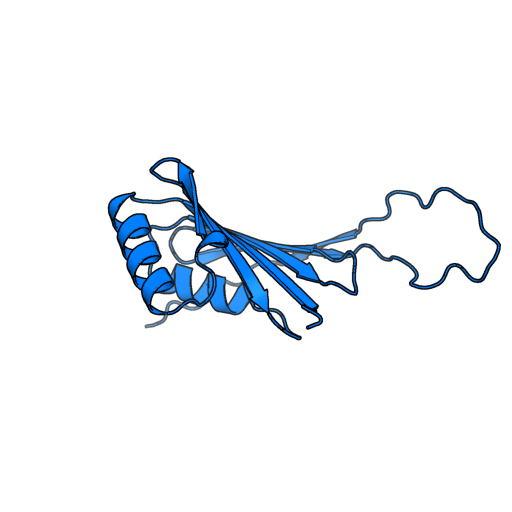 -7.290 -6.271 -1.408 1.00 86.31 92 ARG A C 1
ATOM 705 O O . ARG A 1 92 ? -7.618 -5.091 -1.505 1.00 86.31 92 ARG A O 1
ATOM 712 N N . ARG A 1 93 ? -6.343 -6.834 -2.157 1.00 89.25 93 ARG A N 1
ATOM 713 C CA . ARG A 1 93 ? -5.731 -6.152 -3.297 1.00 89.25 93 ARG A CA 1
ATOM 714 C C . ARG A 1 93 ? -6.765 -6.050 -4.419 1.00 89.25 93 ARG A C 1
ATOM 716 O O . ARG A 1 93 ? -7.431 -7.033 -4.721 1.00 89.25 93 ARG A O 1
ATOM 723 N N . ILE A 1 94 ? -6.916 -4.865 -5.002 1.00 86.00 94 ILE A N 1
ATOM 724 C CA . ILE A 1 94 ? -7.916 -4.579 -6.043 1.00 86.00 94 ILE A CA 1
ATOM 725 C C . ILE A 1 94 ? -7.248 -4.323 -7.395 1.00 86.00 94 ILE A C 1
ATOM 727 O O . ILE A 1 94 ? -7.806 -4.686 -8.424 1.00 86.00 94 ILE A O 1
ATOM 731 N N . TYR A 1 95 ? -6.038 -3.753 -7.410 1.00 83.00 95 TYR A N 1
ATOM 732 C CA . TYR A 1 95 ? -5.225 -3.698 -8.626 1.00 83.00 95 TYR A CA 1
ATOM 733 C C . TYR A 1 95 ? -3.724 -3.789 -8.331 1.00 83.00 95 TYR A C 1
ATOM 735 O O . TYR A 1 95 ? -3.264 -3.413 -7.249 1.00 83.00 95 TYR A O 1
ATOM 743 N N . LEU A 1 96 ? -2.982 -4.254 -9.338 1.00 83.81 96 LEU A N 1
ATOM 744 C CA . LEU A 1 96 ? -1.530 -4.160 -9.465 1.00 83.81 96 LEU A CA 1
ATOM 745 C C . LEU A 1 96 ? -1.213 -3.715 -10.900 1.00 83.81 96 LEU A C 1
ATOM 747 O O . LEU A 1 96 ? -1.701 -4.307 -11.863 1.00 83.81 96 LEU A O 1
ATOM 751 N N . CYS A 1 97 ? -0.419 -2.660 -11.033 1.00 80.00 97 CYS A N 1
ATOM 752 C CA . CYS A 1 97 ? 0.040 -2.129 -12.307 1.00 80.00 97 CYS A CA 1
ATOM 753 C C . CYS A 1 97 ? 1.557 -1.976 -12.258 1.00 80.00 97 CYS A C 1
ATOM 755 O O . CYS A 1 97 ? 2.086 -1.246 -11.421 1.00 80.00 97 CYS A O 1
ATOM 757 N N . GLU A 1 98 ? 2.244 -2.658 -13.164 1.00 75.62 98 GLU A N 1
ATOM 758 C CA . GLU A 1 98 ? 3.680 -2.504 -13.361 1.00 75.62 98 GLU A CA 1
ATOM 759 C C . GLU A 1 98 ? 3.881 -1.596 -14.573 1.00 75.62 98 GLU A C 1
ATOM 761 O O . GLU A 1 98 ? 3.531 -1.936 -15.710 1.00 75.62 98 GLU A O 1
ATOM 766 N N . MET A 1 99 ? 4.395 -0.394 -14.325 1.00 70.00 99 MET A N 1
ATOM 767 C CA . MET A 1 99 ? 4.799 0.524 -15.378 1.00 70.00 99 MET A CA 1
ATOM 768 C C . MET A 1 99 ? 6.270 0.274 -15.654 1.00 70.00 99 MET A C 1
ATOM 770 O O . MET A 1 99 ? 7.129 0.573 -14.826 1.00 70.00 99 MET A O 1
ATOM 774 N N . THR A 1 100 ? 6.562 -0.282 -16.821 1.00 64.56 100 THR A N 1
ATOM 775 C CA . THR A 1 100 ? 7.936 -0.444 -17.281 1.00 64.56 100 THR A CA 1
ATOM 776 C C . THR A 1 100 ? 8.178 0.560 -18.391 1.00 64.56 100 THR A C 1
ATOM 778 O O . THR A 1 100 ? 7.589 0.474 -19.472 1.00 64.56 100 THR A O 1
ATOM 781 N N . GLU A 1 101 ? 9.057 1.521 -18.130 1.00 55.72 101 GLU A N 1
ATOM 782 C CA . GLU A 1 101 ? 9.683 2.277 -19.202 1.00 55.72 101 GLU A CA 1
ATOM 783 C C . GLU A 1 101 ? 10.838 1.425 -19.744 1.00 55.72 101 GLU A C 1
ATOM 785 O O . GLU A 1 101 ? 11.747 1.048 -19.002 1.00 55.72 101 GLU A O 1
ATOM 790 N N . ILE A 1 102 ? 10.786 1.049 -21.027 1.00 50.38 102 ILE A N 1
ATOM 791 C CA . ILE A 1 102 ? 11.943 0.439 -21.693 1.00 50.38 102 ILE A CA 1
ATOM 792 C C . ILE A 1 102 ? 12.928 1.575 -21.969 1.00 50.38 102 ILE A C 1
ATOM 794 O O . ILE A 1 102 ? 12.981 2.117 -23.072 1.00 50.38 102 ILE A O 1
ATOM 798 N N . VAL A 1 103 ? 13.693 1.958 -20.952 1.00 47.88 103 VAL A N 1
ATOM 799 C CA . VAL A 1 103 ? 14.827 2.860 -21.130 1.00 47.88 103 VAL A CA 1
ATOM 800 C C . VAL A 1 103 ? 16.020 1.986 -21.472 1.00 47.88 103 VAL A C 1
ATOM 802 O O . VAL A 1 103 ? 16.466 1.162 -20.675 1.00 47.88 103 VAL A O 1
ATOM 805 N N . SER A 1 104 ? 16.521 2.114 -22.696 1.00 42.19 104 SER A N 1
ATOM 806 C CA . SER A 1 104 ? 17.823 1.553 -23.037 1.00 42.19 104 SER A CA 1
ATOM 807 C C . SER A 1 104 ? 18.863 2.220 -22.135 1.00 42.19 104 SER A C 1
ATOM 809 O O . SER A 1 104 ? 19.085 3.423 -22.248 1.00 42.19 104 SER A O 1
ATOM 811 N N . CYS A 1 105 ? 19.480 1.457 -21.227 1.00 44.75 105 CYS A N 1
ATOM 812 C CA . CYS A 1 105 ? 20.483 1.974 -20.289 1.00 44.75 105 CYS A CA 1
ATOM 813 C C . CYS A 1 105 ? 21.748 2.523 -20.974 1.00 44.75 105 CYS A C 1
ATOM 815 O O . CYS A 1 105 ? 22.591 3.108 -20.305 1.00 44.75 105 CYS A O 1
ATOM 817 N N . GLU A 1 106 ? 21.886 2.391 -22.293 1.00 42.69 106 GLU A N 1
ATOM 818 C CA . GLU A 1 106 ? 22.931 3.045 -23.068 1.00 42.69 106 GLU A CA 1
ATOM 819 C C . GLU A 1 106 ? 22.356 3.421 -24.431 1.00 42.69 106 GLU A C 1
ATOM 821 O O . GLU A 1 106 ? 22.125 2.550 -25.266 1.00 42.69 106 GLU A O 1
ATOM 826 N N . VAL A 1 107 ? 22.178 4.716 -24.709 1.00 46.66 107 VAL A N 1
ATOM 827 C CA . VAL A 1 107 ? 22.214 5.155 -26.107 1.00 46.66 107 VAL A CA 1
ATOM 828 C C . VAL A 1 107 ? 23.661 4.923 -26.550 1.00 46.66 107 VAL A C 1
ATOM 830 O O . VAL A 1 107 ? 24.543 5.620 -26.037 1.00 46.66 107 VAL A O 1
ATOM 833 N N . PRO A 1 108 ? 23.961 3.972 -27.458 1.00 40.25 108 PRO A N 1
ATOM 834 C CA . PRO A 1 108 ? 25.310 3.848 -27.991 1.00 40.25 108 PRO A CA 1
ATOM 835 C C . PRO A 1 108 ? 25.634 5.202 -28.615 1.00 40.25 108 PRO A C 1
ATOM 837 O O . PRO A 1 108 ? 24.852 5.694 -29.431 1.00 40.25 108 PRO A O 1
ATOM 840 N N . GLY A 1 109 ? 26.700 5.847 -28.137 1.00 42.19 109 GLY A N 1
ATOM 841 C CA . GLY A 1 109 ? 26.929 7.280 -28.317 1.00 42.19 109 GLY A CA 1
ATOM 842 C C . GLY A 1 109 ? 26.551 7.807 -29.706 1.00 42.19 109 GLY A C 1
ATOM 843 O O . GLY A 1 109 ? 27.069 7.336 -30.716 1.00 42.19 109 GLY A O 1
ATOM 844 N N . GLY A 1 110 ? 25.665 8.810 -29.743 1.00 50.31 110 GLY A N 1
ATOM 845 C CA . GLY A 1 110 ? 25.427 9.616 -30.946 1.00 50.31 110 GLY A CA 1
ATOM 846 C C . GLY A 1 110 ? 23.981 9.809 -31.413 1.00 50.31 110 GLY A C 1
ATOM 847 O O . GLY A 1 110 ? 23.789 10.477 -32.426 1.00 50.31 110 GLY A O 1
ATOM 848 N N . LEU A 1 111 ? 22.956 9.292 -30.728 1.00 47.97 111 LEU A N 1
ATOM 849 C CA . LEU A 1 111 ? 21.558 9.501 -31.141 1.00 47.97 111 LEU A CA 1
ATOM 850 C C . LEU A 1 111 ? 20.857 10.568 -30.280 1.00 47.97 111 LEU A C 1
ATOM 852 O O . LEU A 1 111 ? 20.378 10.289 -29.189 1.00 47.97 111 LEU A O 1
ATOM 856 N N . ASN A 1 112 ? 20.766 11.789 -30.822 1.00 49.50 112 ASN A N 1
ATOM 857 C CA . ASN A 1 112 ? 20.027 12.938 -30.272 1.00 49.50 112 ASN A CA 1
ATOM 858 C C . ASN A 1 112 ? 18.555 12.966 -30.742 1.00 49.50 112 ASN A C 1
ATOM 860 O O . ASN A 1 112 ? 18.074 13.999 -31.213 1.00 49.50 112 ASN A O 1
ATOM 864 N N . TRP A 1 113 ? 17.834 11.846 -30.679 1.00 45.16 113 TRP A N 1
ATOM 865 C CA . TRP A 1 113 ? 16.396 11.857 -30.978 1.00 45.16 113 TRP A CA 1
ATOM 866 C C . TRP A 1 113 ? 15.588 11.972 -29.684 1.00 45.16 113 TRP A C 1
ATOM 868 O O . TRP A 1 113 ? 15.971 11.355 -28.690 1.00 45.16 113 TRP A O 1
ATOM 878 N N . PRO A 1 114 ? 14.474 12.727 -29.665 1.00 48.00 114 PRO A N 1
ATOM 879 C CA . PRO A 1 114 ? 13.551 12.678 -28.543 1.00 48.00 114 PRO A CA 1
ATOM 880 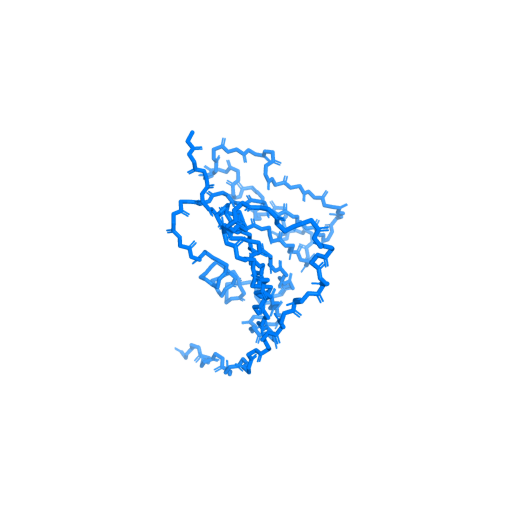C C . PRO A 1 114 ? 13.019 11.247 -28.445 1.00 48.00 114 PRO A C 1
ATOM 882 O O . PRO A 1 114 ? 12.386 10.757 -29.380 1.00 48.00 114 PRO A O 1
ATOM 885 N N . ILE A 1 115 ? 13.328 10.564 -27.342 1.00 52.53 115 ILE A N 1
ATOM 886 C CA . ILE A 1 115 ? 12.748 9.258 -27.039 1.00 52.53 115 ILE A CA 1
ATOM 887 C C . ILE A 1 115 ? 11.237 9.508 -26.886 1.00 52.53 115 ILE A C 1
ATOM 889 O O . ILE A 1 115 ? 10.852 10.318 -26.040 1.00 52.53 115 ILE A O 1
ATOM 893 N N . PRO A 1 116 ? 10.373 8.924 -27.737 1.00 46.94 116 PRO A N 1
ATOM 894 C CA . PRO A 1 116 ? 8.934 9.044 -27.549 1.00 46.94 116 PRO A CA 1
ATOM 895 C C . PRO A 1 116 ? 8.554 8.442 -26.191 1.00 46.94 116 PRO A C 1
ATOM 897 O O . PRO A 1 116 ? 9.182 7.473 -25.771 1.00 46.94 116 PRO A O 1
ATOM 900 N N . ASP A 1 117 ? 7.539 9.003 -25.524 1.00 50.12 117 ASP A N 1
ATOM 901 C CA . ASP A 1 117 ? 6.947 8.468 -24.286 1.00 50.12 117 ASP A CA 1
ATOM 902 C C . ASP A 1 117 ? 6.430 7.036 -24.541 1.00 50.12 117 ASP A C 1
ATOM 904 O O . ASP A 1 117 ? 5.288 6.819 -24.947 1.00 50.12 117 ASP A O 1
ATOM 908 N N . ASN A 1 118 ? 7.325 6.053 -24.402 1.00 53.47 118 ASN A N 1
ATOM 909 C CA . ASN A 1 118 ? 7.136 4.644 -24.762 1.00 53.47 118 ASN A CA 1
ATOM 910 C C . ASN A 1 118 ? 6.805 3.799 -23.524 1.00 53.47 118 ASN A C 1
ATOM 912 O O . ASN A 1 118 ? 7.199 2.635 -23.417 1.00 53.47 118 ASN A O 1
ATOM 916 N N . ARG A 1 119 ? 6.096 4.381 -22.556 1.00 57.06 119 ARG A N 1
ATOM 917 C CA . ARG A 1 119 ? 5.710 3.676 -21.333 1.00 57.06 119 ARG A CA 1
ATOM 918 C C . ARG A 1 119 ? 4.679 2.599 -21.647 1.00 57.06 119 ARG A C 1
ATOM 920 O O . ARG A 1 119 ? 3.550 2.898 -22.040 1.00 57.06 119 ARG A O 1
ATOM 927 N N . ILE A 1 120 ? 5.050 1.341 -21.423 1.00 56.00 120 ILE A N 1
ATOM 928 C CA . ILE A 1 120 ? 4.129 0.206 -21.496 1.00 56.00 120 ILE A CA 1
ATOM 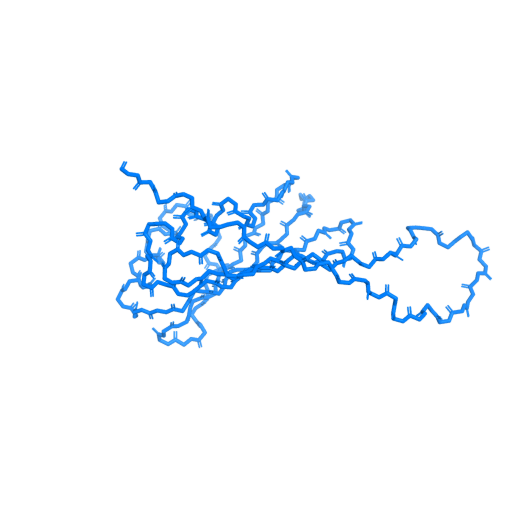929 C C . ILE A 1 120 ? 3.596 -0.051 -20.084 1.00 56.00 120 ILE A C 1
ATOM 931 O O . ILE A 1 120 ? 4.349 -0.076 -19.110 1.00 56.00 120 ILE A O 1
ATOM 935 N N . ARG A 1 121 ? 2.275 -0.210 -19.967 1.00 57.16 121 ARG A N 1
ATOM 936 C CA . ARG A 1 121 ? 1.593 -0.488 -18.698 1.00 57.16 121 ARG A CA 1
ATOM 937 C C . ARG A 1 121 ? 1.094 -1.923 -18.706 1.00 57.16 121 ARG A C 1
ATOM 939 O O . ARG A 1 121 ? 0.296 -2.277 -19.575 1.00 57.16 121 ARG A O 1
ATOM 946 N N . PHE A 1 122 ? 1.520 -2.713 -17.731 1.00 56.66 122 PHE A N 1
ATOM 947 C CA . PHE A 1 122 ? 1.015 -4.063 -17.522 1.00 56.66 122 PHE A CA 1
ATOM 948 C C . PHE A 1 122 ? 0.040 -4.047 -16.349 1.00 56.66 122 PHE A C 1
ATOM 950 O O . PHE A 1 122 ? 0.425 -3.800 -15.207 1.00 56.66 122 PHE A O 1
ATOM 957 N N . TRP A 1 123 ? -1.239 -4.274 -16.645 1.00 64.06 123 TRP A N 1
ATOM 958 C CA . TRP A 1 123 ? -2.260 -4.494 -15.628 1.00 64.06 123 TRP A CA 1
ATOM 959 C C . TRP A 1 123 ? -2.326 -5.982 -15.342 1.00 64.06 123 TRP A C 1
ATOM 961 O O . TRP A 1 123 ? -2.531 -6.778 -16.260 1.00 64.06 123 TRP A O 1
ATOM 971 N N . HIS A 1 124 ? -2.154 -6.346 -14.080 1.00 61.91 124 HIS A N 1
ATOM 972 C CA . HIS A 1 124 ? -2.274 -7.730 -13.657 1.00 61.91 124 HIS A CA 1
ATOM 973 C C . HIS A 1 124 ? -3.668 -7.966 -13.098 1.00 61.91 124 HIS A C 1
ATOM 975 O O . HIS A 1 124 ? -4.137 -7.197 -12.253 1.00 61.91 124 HIS A O 1
ATOM 981 N N . ASP A 1 125 ? -4.311 -9.047 -13.541 1.00 59.00 125 ASP A N 1
ATOM 982 C CA . ASP A 1 125 ? -5.473 -9.571 -12.833 1.00 59.00 125 ASP A CA 1
ATOM 983 C C . ASP A 1 125 ? -5.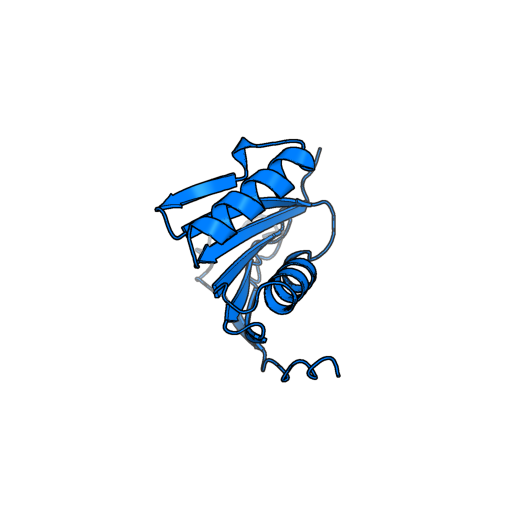039 -9.898 -11.407 1.00 59.00 125 ASP A C 1
ATOM 985 O O . ASP A 1 125 ? -4.053 -10.605 -11.177 1.00 59.00 125 ASP A O 1
ATOM 989 N N . VAL A 1 126 ? -5.756 -9.349 -10.432 1.00 60.97 126 VAL A N 1
ATOM 990 C CA . VAL A 1 126 ? -5.487 -9.633 -9.031 1.00 60.97 126 VAL A CA 1
ATOM 991 C C . VAL A 1 126 ? -6.271 -10.887 -8.662 1.00 60.97 126 VAL A C 1
ATOM 993 O O . VAL A 1 126 ? -7.496 -10.808 -8.566 1.00 60.97 126 VAL A O 1
ATOM 996 N N . PRO A 1 127 ? -5.617 -12.050 -8.469 1.00 59.06 127 PRO A N 1
ATOM 997 C CA . PRO A 1 127 ? -6.325 -13.213 -7.962 1.00 59.06 127 PRO A CA 1
ATOM 998 C C . PRO A 1 127 ? -6.882 -12.866 -6.582 1.00 59.06 127 PRO A C 1
ATOM 1000 O O . PRO A 1 127 ? -6.179 -12.260 -5.768 1.00 59.06 127 PRO A O 1
ATOM 1003 N N . ASP A 1 128 ? -8.135 -13.244 -6.320 1.00 56.34 128 ASP A N 1
ATOM 1004 C CA . ASP A 1 128 ? -8.700 -13.164 -4.976 1.00 56.34 128 ASP A CA 1
ATOM 1005 C C . ASP A 1 128 ? -7.720 -13.845 -4.010 1.00 56.34 128 ASP A C 1
ATOM 1007 O O . ASP A 1 128 ? -7.436 -15.040 -4.136 1.00 56.34 128 ASP A O 1
ATOM 1011 N N . LEU A 1 129 ? -7.163 -13.079 -3.064 1.00 52.41 129 LEU A N 1
ATOM 1012 C CA . LEU A 1 129 ? -6.384 -13.651 -1.971 1.00 52.41 129 LEU A CA 1
ATOM 1013 C C . LEU A 1 129 ? -7.300 -14.668 -1.274 1.00 52.41 129 LEU A C 1
ATOM 1015 O O . LEU A 1 129 ? -8.395 -14.274 -0.850 1.00 52.41 129 LEU A O 1
ATOM 1019 N N . PRO A 1 130 ? -6.918 -15.956 -1.170 1.00 46.78 130 PRO A N 1
ATOM 1020 C CA . PRO A 1 130 ? -7.721 -16.907 -0.426 1.00 46.78 130 PRO A CA 1
ATOM 1021 C C . PRO A 1 130 ? -7.870 -16.346 0.984 1.00 46.78 130 PRO A C 1
ATOM 1023 O O . PRO A 1 130 ? -6.874 -16.044 1.644 1.00 46.78 130 PRO A O 1
ATOM 1026 N N . LEU A 1 131 ? -9.119 -16.140 1.409 1.00 41.19 131 LEU A N 1
ATOM 1027 C CA . LEU A 1 131 ? -9.431 -15.789 2.788 1.00 41.19 131 LEU A CA 1
ATOM 1028 C C . LEU A 1 131 ? -8.671 -16.778 3.672 1.00 41.19 131 LEU A C 1
ATOM 1030 O O . LEU A 1 131 ? -8.884 -17.984 3.551 1.00 41.19 131 LEU A O 1
ATOM 1034 N N . ALA A 1 132 ? -7.756 -16.279 4.503 1.00 39.12 132 ALA A N 1
ATOM 1035 C CA . ALA A 1 132 ? -7.183 -17.094 5.559 1.00 39.12 132 ALA A CA 1
ATOM 1036 C C . ALA A 1 132 ? -8.359 -17.575 6.423 1.00 39.12 132 ALA A C 1
ATOM 1038 O O . ALA A 1 132 ? -9.083 -16.749 6.984 1.00 39.12 132 ALA A O 1
ATOM 1039 N N . ILE A 1 133 ? -8.602 -18.889 6.403 1.00 36.31 133 ILE A N 1
ATOM 1040 C CA . ILE A 1 133 ? -9.636 -19.572 7.191 1.00 36.31 133 ILE A CA 1
ATOM 1041 C C . ILE A 1 133 ? -9.128 -19.738 8.619 1.00 36.31 133 ILE A C 1
ATOM 1043 O O . ILE A 1 133 ? -7.952 -20.143 8.765 1.00 36.31 133 ILE A O 1
#

pLDDT: mean 74.55, std 17.5, range [36.31, 96.94]

Radius of gyration: 17.32 Å; chains: 1; bounding box: 38×35×49 Å

Organism: NCBI:txid481146

Foldseek 3Di:
DDQFKKKKKKKFAQLVVLVVVLVVCVVPDPDSVQWDDPDSGIIMGMDTDHDDDPFCVVLLVCLQVCQRIWMWMWMDGPLANKIWIWIHHSSWTDWIKIWHDPDPPDPPPDDPDPDPPPIDIDIDDGPTDPPPD

Sequence (133 aa):
MSISTMTVQTLTGPSVLLKELVQKYRAECQDPDDIVFVDETTLQTTMYSGSGSSLLYLGDALAGKYPTLEIQSTEWFDCFEGVSLAHWKGGRRIYLCEMTEIVSCEVPGGLNWPIPDNRIRFWHDVPDLPLAI

Secondary structure (DSSP, 8-state):
----EEEEEEEES-HHHHHHHHHHHHHH-S-GGGEEEEETTEEEEEEEESSS--HHHHHHHHHHH-TT-EEEEEEEETTEEEEEEEEEETTEEEEEEEEEE---S---S---------EEEEEEP-PPPPP--